Protein AF-A0A660W3K9-F1 (afdb_monomer)

pLDDT: mean 77.68, std 20.0, range [32.75, 96.44]

Radius of gyration: 24.19 Å; Cα contacts (8 Å, |Δi|>4): 124; chains: 1; bounding box: 40×40×91 Å

Secondary structure (DSSP, 8-state):
--------------------HHHHHHTS--TT----PPPTT--TTT---------S-TTSSHHHHHHHHHHHHHTTT------EEE--SSSSSTTS-HHHH-PEEE-TT--EEEHHHHHHHHHHT----GGGEEETTT-

Sequence (139 aa):
MAKENKRSLNFARDDQKPVNLLASVSDVSTESEFFSPVPAGYKKGKTRYCFVLGTVMSGLGKGIFSSCLAKLMQDKDLNVAPIKLEGYLNIDSGTLNPFRHGEVFVLDDGMECDMDLGTYERILDMNLSKANFATSGQI

Mean predicted aligned error: 13.08 Å

Solvent-accessible surface area (backbone atoms only — not comparable to full-atom values): 9262 Å² total; per-residue (Å²): 138,86,86,81,84,82,81,78,80,81,76,77,77,78,82,72,68,77,78,52,62,68,57,64,53,65,70,56,73,64,87,81,68,89,81,70,79,78,58,92,86,71,41,90,95,69,65,80,88,83,87,89,83,85,89,86,65,87,87,83,46,64,55,59,52,53,28,54,55,47,34,59,42,41,77,67,78,41,91,75,80,77,69,48,80,41,89,46,68,46,71,46,38,70,87,52,59,47,93,81,75,45,60,66,28,71,40,91,79,67,41,43,30,56,47,53,56,56,49,36,28,71,64,59,74,45,90,63,49,65,86,32,53,46,33,54,40,68,110

Structure (mmCIF, N/CA/C/O backbone):
data_AF-A0A660W3K9-F1
#
_entry.id   AF-A0A660W3K9-F1
#
loop_
_atom_site.group_PDB
_atom_site.id
_atom_site.type_symbol
_atom_site.label_atom_id
_atom_site.label_alt_id
_atom_site.label_comp_id
_atom_site.label_asym_id
_atom_site.label_entity_id
_atom_site.label_seq_id
_atom_site.pdbx_PDB_ins_code
_atom_site.Cartn_x
_atom_site.Cartn_y
_atom_site.Cartn_z
_atom_site.occupancy
_atom_site.B_iso_or_equiv
_atom_site.auth_seq_id
_atom_site.auth_comp_id
_atom_site.auth_asym_id
_atom_site.auth_atom_id
_atom_site.pdbx_PDB_model_num
ATOM 1 N N . MET A 1 1 ? -19.051 27.636 74.943 1.00 43.28 1 MET A N 1
ATOM 2 C CA . MET A 1 1 ? -19.138 26.531 73.962 1.00 43.28 1 MET A CA 1
ATOM 3 C C . MET A 1 1 ? -19.568 27.144 72.632 1.00 43.28 1 MET A C 1
ATOM 5 O O . MET A 1 1 ? -20.734 27.475 72.466 1.00 43.28 1 MET A O 1
ATOM 9 N N . ALA A 1 2 ? -18.601 27.468 71.771 1.00 35.50 2 ALA A N 1
ATOM 10 C CA . ALA A 1 2 ? -18.828 28.174 70.510 1.00 35.50 2 ALA A CA 1
ATOM 11 C C . ALA A 1 2 ? -19.334 27.195 69.435 1.00 35.50 2 ALA A C 1
ATOM 13 O O . ALA A 1 2 ? -18.773 26.112 69.290 1.00 35.50 2 ALA A O 1
ATOM 14 N N . LYS A 1 3 ? -20.389 27.562 68.697 1.00 38.69 3 LYS A N 1
ATOM 15 C CA . LYS A 1 3 ? -20.811 26.852 67.480 1.00 38.69 3 LYS A CA 1
ATOM 16 C C . LYS A 1 3 ? -20.141 27.521 66.280 1.00 38.69 3 LYS A C 1
ATOM 18 O O . LYS A 1 3 ? -20.468 28.652 65.934 1.00 38.69 3 LYS A O 1
ATOM 23 N N . GLU A 1 4 ? -19.181 26.819 65.692 1.00 38.69 4 GLU A N 1
ATOM 24 C CA . GLU A 1 4 ? -18.468 27.195 64.471 1.00 38.69 4 GLU A CA 1
ATOM 25 C C . GLU A 1 4 ? -19.381 27.090 63.240 1.00 38.69 4 GLU A C 1
ATOM 27 O O . GLU A 1 4 ? -19.989 26.053 62.975 1.00 38.69 4 GLU A O 1
ATOM 32 N N . ASN A 1 5 ? -19.456 28.179 62.475 1.00 38.84 5 ASN A N 1
ATOM 33 C CA . ASN A 1 5 ? -20.187 28.295 61.219 1.00 38.84 5 ASN A CA 1
ATOM 34 C C . ASN A 1 5 ? -19.239 27.959 60.052 1.00 38.84 5 ASN A C 1
ATOM 36 O O . ASN A 1 5 ? -18.508 28.825 59.570 1.00 38.84 5 ASN A O 1
ATOM 40 N N . LYS A 1 6 ? -19.209 26.694 59.612 1.00 41.16 6 LYS A N 1
ATOM 41 C CA . LYS A 1 6 ? -18.449 26.286 58.420 1.00 41.16 6 LYS A CA 1
ATOM 42 C C . LYS A 1 6 ? -19.238 26.630 57.155 1.00 41.16 6 LYS A C 1
ATOM 44 O O . LYS A 1 6 ? -20.109 25.882 56.726 1.00 41.16 6 LYS A O 1
ATOM 49 N N . ARG A 1 7 ? -18.877 27.755 56.532 1.00 38.97 7 ARG A N 1
ATOM 50 C CA . ARG A 1 7 ? -19.141 28.031 55.113 1.00 38.97 7 ARG A CA 1
ATOM 51 C C . ARG A 1 7 ? -18.353 27.027 54.264 1.00 38.97 7 ARG A C 1
ATOM 53 O O . ARG A 1 7 ? -17.149 27.188 54.087 1.00 38.97 7 ARG A O 1
ATOM 60 N N . SER A 1 8 ? -19.012 26.000 53.739 1.00 38.03 8 SER A N 1
ATOM 61 C CA . SER A 1 8 ? -18.465 25.186 52.651 1.00 38.03 8 SER A CA 1
ATOM 62 C C . SER A 1 8 ? -18.686 25.921 51.328 1.00 38.03 8 SER A C 1
ATOM 64 O O . SER A 1 8 ? -19.8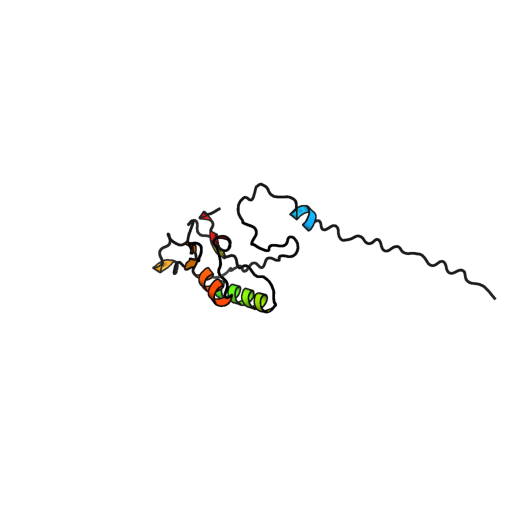08 26.039 50.841 1.00 38.03 8 SER A O 1
ATOM 66 N N . LEU A 1 9 ? -17.597 26.460 50.784 1.00 36.22 9 LEU A N 1
ATOM 67 C CA . LEU A 1 9 ? -17.500 26.996 49.431 1.00 36.22 9 LEU A CA 1
ATOM 68 C C . LEU A 1 9 ? -17.810 25.879 48.423 1.00 36.22 9 LEU A C 1
ATOM 70 O O . LEU A 1 9 ? -17.030 24.939 48.280 1.00 36.22 9 LEU A O 1
ATOM 74 N N . ASN A 1 10 ? -18.932 25.992 47.712 1.00 32.75 10 ASN A N 1
ATOM 75 C CA . ASN A 1 10 ? -19.180 25.218 46.500 1.00 32.75 10 ASN A CA 1
ATOM 76 C C . ASN A 1 10 ? -18.263 25.762 45.399 1.00 32.75 10 ASN A C 1
ATOM 78 O O . ASN A 1 10 ? -18.601 26.729 44.721 1.00 32.75 10 ASN A O 1
ATOM 82 N N . PHE A 1 11 ? -17.083 25.165 45.247 1.00 34.66 11 PHE A N 1
ATOM 83 C CA . PHE A 1 11 ? -16.250 25.375 44.069 1.00 34.66 11 PHE A CA 1
ATOM 84 C C . PHE A 1 11 ? -16.856 24.537 42.940 1.00 34.66 11 PHE A C 1
ATOM 86 O O . PHE A 1 11 ? -16.587 23.340 42.826 1.00 34.66 11 PHE A O 1
ATOM 93 N N . ALA A 1 12 ? -17.746 25.148 42.158 1.00 38.34 12 ALA A N 1
ATOM 94 C CA . ALA A 1 12 ? -18.168 24.591 40.884 1.00 38.34 12 ALA A CA 1
ATOM 95 C C . ALA A 1 12 ? -16.905 24.398 40.034 1.00 38.34 12 ALA A C 1
ATOM 97 O O . ALA A 1 12 ? -16.256 25.366 39.641 1.00 38.34 12 ALA A O 1
ATOM 98 N N . ARG A 1 13 ? -16.507 23.142 39.818 1.00 37.22 13 ARG A N 1
ATOM 99 C CA . ARG A 1 13 ? -15.556 22.814 38.760 1.00 37.22 13 ARG A CA 1
ATOM 100 C C . ARG A 1 13 ? -16.310 23.035 37.459 1.00 37.22 13 ARG A C 1
ATOM 102 O O . ARG A 1 13 ? -17.237 22.295 37.152 1.00 37.22 13 ARG A O 1
ATOM 109 N N . ASP A 1 14 ? -15.963 24.122 36.787 1.00 37.81 14 ASP A N 1
ATOM 110 C CA . ASP A 1 14 ? -16.361 24.407 35.419 1.00 37.81 14 ASP A CA 1
ATOM 111 C C . ASP A 1 14 ? -15.870 23.234 34.555 1.00 37.81 14 ASP A C 1
ATOM 113 O O . ASP A 1 14 ? -14.670 23.086 34.315 1.00 37.81 14 ASP A O 1
ATOM 117 N N . ASP A 1 15 ? -16.786 22.336 34.179 1.00 43.53 15 ASP A N 1
ATOM 118 C CA . ASP A 1 15 ? -16.562 21.261 33.210 1.00 43.53 15 ASP A CA 1
ATOM 119 C C . ASP A 1 15 ? -16.396 21.892 31.819 1.00 43.53 15 ASP A C 1
ATOM 121 O O . ASP A 1 15 ? -17.222 21.732 30.915 1.00 43.53 15 ASP A O 1
ATOM 125 N N . GLN A 1 16 ? -15.302 22.627 31.618 1.00 42.94 16 GLN A N 1
ATOM 126 C CA . GLN A 1 16 ? -14.852 22.974 30.282 1.00 42.94 16 GLN A CA 1
ATOM 127 C C . GLN A 1 16 ? -14.326 21.699 29.632 1.00 42.94 16 GLN A C 1
ATOM 129 O O . GLN A 1 16 ? -13.147 21.351 29.728 1.00 42.94 16 GLN A O 1
ATOM 134 N N . LYS A 1 17 ? -15.225 20.980 28.946 1.00 47.34 17 LYS A N 1
ATOM 135 C CA . LYS A 1 17 ? -14.830 20.053 27.881 1.00 47.34 17 LYS A CA 1
ATOM 136 C C . LYS A 1 17 ? -13.811 20.797 27.016 1.00 47.34 17 LYS A C 1
ATOM 138 O O . LYS A 1 17 ? -14.140 21.899 26.570 1.00 47.34 17 LYS A O 1
ATOM 143 N N . PRO A 1 18 ? -12.606 20.250 26.775 1.00 48.06 18 PRO A N 1
ATOM 144 C CA . PRO A 1 18 ? -11.642 20.928 25.930 1.00 48.06 18 PRO A CA 1
ATOM 145 C C . PRO A 1 18 ? -12.321 21.160 24.585 1.00 48.06 18 PRO A C 1
ATOM 147 O O . PRO A 1 18 ? -12.739 20.209 23.917 1.00 48.06 18 PRO A O 1
ATOM 150 N N . VAL A 1 19 ? -12.505 22.435 24.242 1.00 56.56 19 VAL A N 1
ATOM 151 C CA . VAL A 1 19 ? -12.988 22.853 22.933 1.00 56.56 19 VAL A CA 1
ATOM 152 C C . VAL A 1 19 ? -11.949 22.322 21.962 1.00 56.56 19 VAL A C 1
ATOM 154 O O . VAL A 1 19 ? -10.830 22.825 21.884 1.00 56.56 19 VAL A O 1
ATOM 157 N N . ASN A 1 20 ? -12.279 21.200 21.329 1.00 61.94 20 ASN A N 1
ATOM 158 C CA . ASN A 1 20 ? -11.397 20.487 20.427 1.00 61.94 20 ASN A CA 1
ATOM 159 C C . ASN A 1 20 ? -11.271 21.351 19.169 1.00 61.94 20 ASN A C 1
ATOM 161 O O . ASN A 1 20 ? -11.980 21.146 18.188 1.00 61.94 20 ASN A O 1
ATOM 165 N N . LEU A 1 21 ? -10.375 22.337 19.215 1.00 59.91 21 LEU A N 1
ATOM 166 C CA . LEU A 1 21 ? -10.015 23.205 18.096 1.00 59.91 21 LEU A CA 1
ATOM 167 C C . LEU A 1 21 ? -9.665 22.365 16.858 1.00 59.91 21 LEU A C 1
ATOM 169 O O . LEU A 1 21 ? -10.023 22.698 15.735 1.00 59.91 21 LEU A O 1
ATOM 173 N N . LEU A 1 22 ? -9.042 21.207 17.086 1.00 53.41 22 LEU A N 1
ATOM 174 C CA . LEU A 1 22 ? -8.754 20.216 16.055 1.00 53.41 22 LEU A CA 1
ATOM 175 C C . LEU A 1 22 ? -10.016 19.558 15.478 1.00 53.41 22 LEU A C 1
ATOM 177 O O . LEU A 1 22 ? -10.046 19.287 14.284 1.00 53.41 22 LEU A O 1
ATOM 181 N N . ALA A 1 23 ? -11.068 19.330 16.275 1.00 62.19 23 ALA A N 1
ATOM 182 C CA . ALA A 1 23 ? -12.338 18.825 15.748 1.00 62.19 23 ALA A CA 1
ATOM 183 C C . ALA A 1 23 ? -13.051 19.894 14.909 1.00 62.19 23 ALA A C 1
ATOM 185 O O . ALA A 1 23 ? -13.488 19.589 13.804 1.00 62.19 23 ALA A O 1
ATOM 186 N N . SER A 1 24 ? -13.083 21.152 15.365 1.00 56.34 24 SER A N 1
ATOM 187 C CA . SER A 1 24 ? -13.700 22.242 14.596 1.00 56.34 24 SER A CA 1
ATOM 188 C C . SER A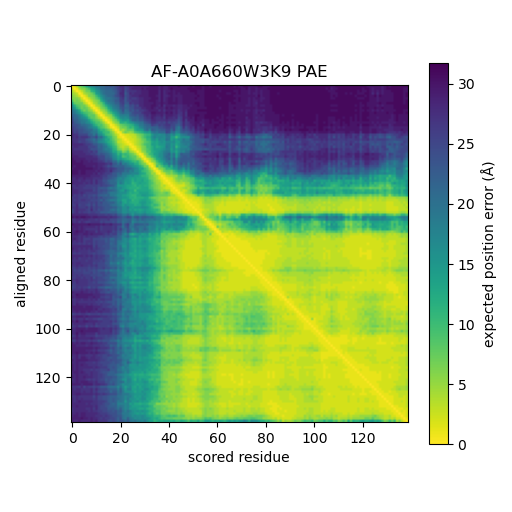 1 24 ? -12.964 22.538 13.291 1.00 56.34 24 SER A C 1
ATOM 190 O O . SER A 1 24 ? -13.603 22.828 12.290 1.00 56.34 24 SER A O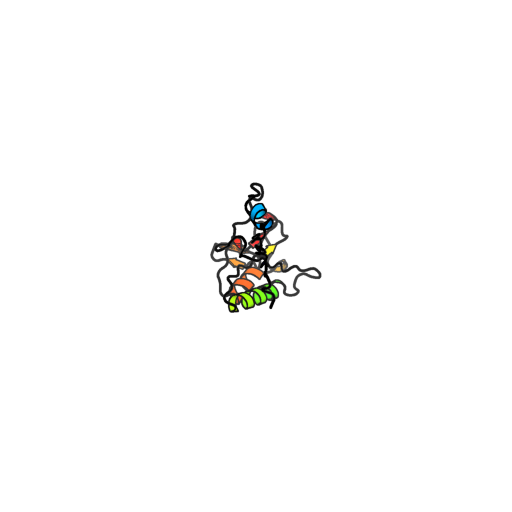 1
ATOM 192 N N . VAL A 1 25 ? -11.631 22.425 13.275 1.00 61.75 25 VAL A N 1
ATOM 193 C CA . VAL A 1 25 ? -10.832 22.570 12.047 1.00 61.75 25 VAL A CA 1
ATOM 194 C C . VAL A 1 25 ? -10.994 21.353 11.138 1.00 61.75 25 VAL A C 1
ATOM 196 O O . VAL A 1 25 ? -10.956 21.491 9.925 1.00 61.75 25 VAL A O 1
ATOM 199 N N . SER A 1 26 ? -11.238 20.164 11.694 1.00 61.84 26 SER A N 1
ATOM 200 C CA . SER A 1 26 ? -11.422 18.967 10.877 1.00 61.84 26 SER A CA 1
ATOM 201 C C . SER A 1 26 ? -12.729 18.968 10.075 1.00 61.84 26 SER A C 1
ATOM 203 O O . SER A 1 26 ? -12.798 18.294 9.052 1.00 61.84 26 SER A O 1
ATOM 205 N N . ASP A 1 27 ? -13.785 19.662 10.524 1.00 58.50 27 ASP A N 1
ATOM 206 C CA . ASP A 1 27 ? -15.056 19.847 9.789 1.00 58.50 27 ASP A CA 1
ATOM 207 C C . ASP A 1 27 ? -14.974 20.907 8.684 1.00 58.50 27 ASP A C 1
ATOM 209 O O . ASP A 1 27 ? -15.863 20.967 7.837 1.00 58.50 27 ASP A O 1
ATOM 213 N N . VAL A 1 28 ? -13.897 21.697 8.646 1.00 58.62 28 VAL A N 1
ATOM 214 C CA . VAL A 1 28 ? -13.606 22.587 7.523 1.00 58.62 28 VAL A CA 1
ATOM 215 C C . VAL A 1 28 ? -13.082 21.717 6.388 1.00 58.62 28 VAL A C 1
ATOM 217 O O . VAL A 1 28 ? -11.895 21.418 6.298 1.00 58.62 28 VAL A O 1
ATOM 220 N N . SER A 1 29 ? -14.000 21.256 5.547 1.00 51.16 29 SER A N 1
ATOM 221 C CA . SER A 1 29 ? -13.685 20.636 4.269 1.00 51.16 29 SER A CA 1
ATOM 222 C C . SER A 1 29 ? -12.783 21.575 3.471 1.00 51.16 29 SER A C 1
ATOM 224 O O . SER A 1 29 ? -13.219 22.636 3.021 1.00 51.16 29 SER A O 1
ATOM 226 N N . THR A 1 30 ? -11.527 21.188 3.270 1.00 48.50 30 THR A N 1
ATOM 227 C CA . THR A 1 30 ? -10.735 21.692 2.154 1.00 48.50 30 THR A CA 1
ATOM 228 C C . THR A 1 30 ? -11.390 21.163 0.881 1.00 48.50 30 THR A C 1
ATOM 230 O O . THR A 1 30 ? -11.025 20.115 0.362 1.00 48.50 30 THR A O 1
ATOM 233 N N . GLU A 1 31 ? -12.386 21.890 0.363 1.00 50.34 31 GLU A N 1
ATOM 234 C CA . GLU A 1 31 ? -12.999 21.622 -0.952 1.00 50.34 31 GLU A CA 1
ATOM 235 C C . GLU A 1 31 ? -11.964 21.627 -2.100 1.00 50.34 31 GLU A C 1
ATOM 237 O O . GLU A 1 31 ? -12.281 21.262 -3.227 1.00 50.34 31 GLU A O 1
ATOM 242 N N . SER A 1 32 ? -10.712 22.007 -1.821 1.00 47.91 32 SER A N 1
ATOM 243 C CA . SER A 1 32 ? -9.588 21.991 -2.753 1.00 47.91 32 SER A CA 1
ATOM 244 C C . SER A 1 32 ? -8.814 20.671 -2.827 1.00 47.91 32 SER A C 1
ATOM 246 O O . SER A 1 32 ? -8.020 20.512 -3.750 1.00 47.91 32 SER A O 1
ATOM 248 N N . GLU A 1 33 ? -8.979 19.735 -1.888 1.00 42.84 33 GLU A N 1
ATOM 249 C CA . GLU A 1 33 ? -8.198 18.488 -1.881 1.00 42.84 33 GLU A CA 1
ATOM 250 C C . GLU A 1 33 ? -9.046 17.320 -2.386 1.00 42.84 33 GLU A C 1
ATOM 252 O O . GLU A 1 33 ? -9.633 16.544 -1.638 1.00 42.84 33 GLU A O 1
ATOM 257 N N . PHE A 1 34 ? -9.108 17.215 -3.710 1.00 47.62 34 PHE A N 1
ATOM 258 C CA . PHE A 1 34 ? -9.919 16.243 -4.442 1.00 47.62 34 PHE A CA 1
ATOM 259 C C . PHE A 1 34 ? -9.458 14.775 -4.292 1.00 47.62 34 PHE A C 1
ATOM 261 O O . PHE A 1 34 ? -10.069 13.890 -4.883 1.00 47.62 34 PHE A O 1
ATOM 268 N N . PHE A 1 35 ? -8.379 14.468 -3.559 1.00 53.19 35 PHE A N 1
ATOM 269 C CA . PHE A 1 35 ? -7.547 13.326 -3.961 1.00 53.19 35 PHE A CA 1
ATOM 270 C C . PHE A 1 35 ? -7.100 12.330 -2.885 1.00 53.19 35 PHE A C 1
ATOM 272 O O . PHE A 1 35 ? -6.019 11.754 -2.967 1.00 53.19 35 PHE A O 1
ATOM 279 N N . SER A 1 36 ? -7.947 12.020 -1.905 1.00 49.62 36 SER A N 1
ATOM 280 C CA . SER A 1 36 ? -7.795 10.729 -1.224 1.00 49.62 36 SER A CA 1
ATOM 281 C C . SER A 1 36 ? -9.147 10.195 -0.767 1.00 49.62 36 SER A C 1
ATOM 283 O O . SER A 1 36 ? -9.790 10.829 0.076 1.00 49.62 36 SER A O 1
ATOM 285 N N . PRO A 1 37 ? -9.626 9.056 -1.308 1.00 60.09 37 PRO A N 1
ATOM 286 C CA . PRO A 1 37 ? -10.807 8.422 -0.759 1.00 60.09 37 PRO A CA 1
ATOM 287 C C . PRO A 1 37 ? -10.499 8.065 0.692 1.00 60.09 37 PRO A C 1
ATOM 289 O O . PRO A 1 37 ? -9.602 7.275 0.985 1.00 60.09 37 PRO A O 1
ATOM 292 N N . VAL A 1 38 ? -11.240 8.688 1.606 1.00 64.62 38 VAL A N 1
ATOM 293 C CA . VAL A 1 38 ? -11.185 8.361 3.025 1.00 64.62 38 VAL A CA 1
ATOM 294 C C . VAL A 1 38 ? -11.347 6.838 3.154 1.00 64.62 38 VAL A C 1
ATOM 296 O O . VAL A 1 38 ? -12.358 6.312 2.679 1.00 64.62 38 VAL A O 1
ATOM 299 N N . PRO A 1 39 ? -10.380 6.114 3.755 1.00 64.31 39 PRO A N 1
ATOM 300 C CA . PRO A 1 39 ? -10.425 4.659 3.796 1.00 64.31 39 PRO A CA 1
ATOM 301 C C . PRO A 1 39 ? -11.722 4.159 4.429 1.00 64.31 39 PRO A C 1
ATOM 303 O O . PRO A 1 39 ? -12.231 4.753 5.390 1.00 64.31 39 PRO A O 1
ATOM 306 N N . ALA A 1 40 ? -12.254 3.048 3.917 1.00 65.50 40 ALA A N 1
ATOM 307 C CA . ALA A 1 40 ? -13.457 2.441 4.469 1.00 65.50 40 ALA A CA 1
ATOM 308 C C . ALA A 1 40 ? -13.280 2.175 5.977 1.00 65.50 40 ALA A C 1
ATOM 310 O O . ALA A 1 40 ? -12.305 1.569 6.415 1.00 65.50 40 ALA A O 1
ATOM 311 N N . GLY A 1 41 ? -14.217 2.666 6.793 1.00 71.12 41 GLY A N 1
ATOM 312 C CA . GLY A 1 41 ? -14.146 2.541 8.253 1.00 71.12 41 GLY A CA 1
ATOM 313 C C . GLY A 1 41 ? -13.370 3.650 8.976 1.00 71.12 41 GLY A C 1
ATOM 314 O O . GLY A 1 41 ? -13.238 3.580 10.203 1.00 71.12 41 GLY A O 1
ATOM 315 N N . TYR A 1 42 ? -12.912 4.693 8.274 1.00 74.56 42 TYR A N 1
ATOM 316 C CA . TYR A 1 42 ? -12.370 5.896 8.905 1.00 74.56 42 TYR A CA 1
ATOM 317 C C . TYR A 1 42 ? -13.384 6.520 9.867 1.00 74.56 42 TYR A C 1
ATOM 319 O O . TYR A 1 42 ? -14.533 6.804 9.521 1.00 74.56 42 TYR A O 1
ATOM 327 N N . LYS A 1 43 ? -12.939 6.774 11.097 1.00 77.50 43 LYS A N 1
ATOM 328 C CA . LYS A 1 43 ? -13.716 7.482 12.111 1.00 77.50 43 LYS A CA 1
ATOM 329 C C . LYS A 1 43 ? -12.953 8.735 12.485 1.00 77.50 43 LYS A C 1
ATOM 331 O O . LYS A 1 43 ? -11.926 8.670 13.163 1.00 77.50 43 LYS A O 1
ATOM 336 N N . LYS A 1 44 ? -13.484 9.878 12.066 1.00 74.31 44 LYS A N 1
ATOM 337 C CA . LYS A 1 44 ? -12.933 11.199 12.366 1.00 74.31 44 LYS A CA 1
ATOM 338 C C . LYS A 1 44 ? -12.666 11.359 13.865 1.00 74.31 44 LYS A C 1
ATOM 340 O O . LYS A 1 44 ? -13.498 11.001 14.698 1.00 74.31 44 LYS A O 1
ATOM 345 N N . GLY A 1 45 ? -11.461 11.813 14.206 1.00 76.94 45 GLY A N 1
ATOM 346 C CA . GLY A 1 45 ? -10.996 11.949 15.592 1.00 76.94 45 GLY A CA 1
ATOM 347 C C . GLY A 1 45 ? -10.624 10.640 16.311 1.00 76.94 45 GLY A C 1
ATOM 348 O O . GLY A 1 45 ? -10.084 10.704 17.415 1.00 76.94 45 GLY A O 1
ATOM 349 N N . LYS A 1 46 ? -10.866 9.464 15.713 1.00 79.69 46 LYS A N 1
ATOM 350 C CA . LYS A 1 46 ? -10.484 8.147 16.262 1.00 79.69 46 LYS A CA 1
ATOM 351 C C . LYS A 1 46 ? -9.393 7.457 15.447 1.00 79.69 46 LYS A C 1
ATOM 353 O O . LYS A 1 46 ? -8.517 6.833 16.039 1.00 79.69 46 LYS A O 1
ATOM 358 N N . THR A 1 47 ? -9.423 7.573 14.121 1.00 86.62 47 THR A N 1
ATOM 359 C CA . THR A 1 47 ? -8.378 7.023 13.252 1.00 86.62 47 THR A CA 1
ATOM 360 C C . THR A 1 47 ? -7.072 7.792 13.449 1.00 86.62 47 THR A C 1
ATOM 362 O O . THR A 1 47 ? -7.056 9.024 13.470 1.00 86.62 47 THR A O 1
ATOM 365 N N . ARG A 1 48 ? -5.971 7.058 13.624 1.00 87.75 48 ARG A N 1
ATOM 366 C CA . ARG A 1 48 ? -4.617 7.601 13.779 1.00 87.75 48 ARG A CA 1
ATOM 367 C C . ARG A 1 48 ? -3.793 7.242 12.547 1.00 87.75 48 ARG A C 1
ATOM 369 O O . ARG A 1 48 ? -3.954 6.151 12.012 1.00 87.75 48 ARG A O 1
ATOM 376 N N . TYR A 1 49 ? -2.905 8.143 12.140 1.00 90.00 49 TYR A N 1
ATOM 377 C CA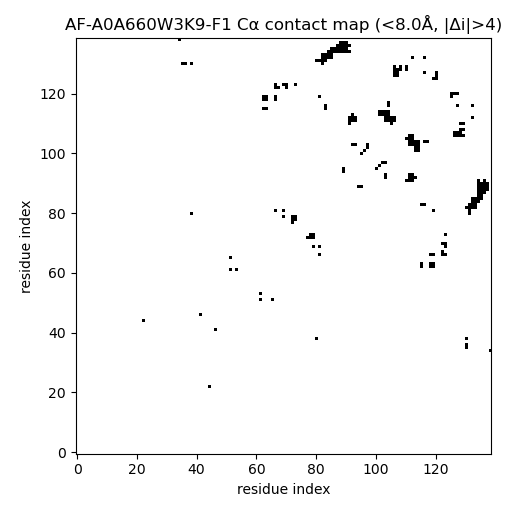 . TYR A 1 49 ? -1.973 7.918 11.037 1.00 90.00 49 TYR A CA 1
ATOM 378 C C . TYR A 1 49 ? -0.574 7.653 11.587 1.00 90.00 49 TYR A C 1
ATOM 380 O O . TYR A 1 49 ? -0.109 8.365 12.479 1.00 90.00 49 TYR A O 1
ATOM 388 N N . CYS A 1 50 ? 0.089 6.631 11.051 1.00 91.31 50 CYS A N 1
ATOM 389 C CA . CYS A 1 50 ? 1.486 6.322 11.326 1.00 91.31 50 CYS A CA 1
ATOM 390 C C . CYS A 1 50 ? 2.260 6.429 10.012 1.00 91.31 50 CYS A C 1
ATOM 392 O O . CYS A 1 50 ? 2.007 5.667 9.082 1.00 91.31 50 CYS A O 1
ATOM 394 N N . PHE A 1 51 ? 3.174 7.394 9.928 1.00 92.25 51 PHE A N 1
ATOM 395 C CA . PHE A 1 51 ? 3.988 7.611 8.737 1.00 92.25 51 PHE A CA 1
ATOM 396 C C . PHE A 1 51 ? 5.329 6.902 8.894 1.00 92.25 51 PHE A C 1
ATOM 398 O O . PHE A 1 51 ? 6.086 7.188 9.822 1.00 92.25 51 PHE A O 1
ATOM 405 N N . VAL A 1 52 ? 5.632 5.994 7.968 1.00 90.94 52 VAL A N 1
ATOM 406 C CA . VAL A 1 52 ? 6.927 5.315 7.891 1.00 90.94 52 VAL A CA 1
ATOM 407 C C . VAL A 1 52 ? 7.745 5.987 6.791 1.00 90.94 52 VAL A C 1
ATOM 409 O O . VAL A 1 52 ? 7.511 5.768 5.606 1.00 90.94 52 VAL A O 1
ATOM 412 N N . LEU A 1 53 ? 8.691 6.837 7.191 1.00 89.31 53 LEU A N 1
ATOM 413 C CA . LEU A 1 53 ? 9.569 7.577 6.281 1.00 89.31 53 LEU A CA 1
ATOM 414 C C . LEU A 1 53 ? 10.949 6.910 6.191 1.00 89.31 53 LEU A C 1
ATOM 416 O O . LEU A 1 53 ? 11.422 6.300 7.148 1.00 89.31 53 LEU A O 1
ATOM 420 N N . GLY A 1 54 ? 11.612 7.043 5.041 1.00 81.81 54 GLY A N 1
ATOM 421 C CA . GLY A 1 54 ? 12.963 6.528 4.807 1.00 81.81 54 GLY A CA 1
ATOM 422 C C . GLY A 1 54 ? 13.919 7.616 4.343 1.00 81.81 54 GLY A C 1
ATOM 423 O O . GLY A 1 54 ? 13.563 8.373 3.450 1.00 81.81 54 GLY A O 1
ATOM 424 N N . THR A 1 55 ? 15.127 7.678 4.910 1.00 65.56 55 THR A N 1
ATOM 425 C CA . THR A 1 55 ? 16.051 8.808 4.686 1.00 65.56 55 THR A CA 1
ATOM 426 C C . THR A 1 55 ? 17.383 8.448 4.026 1.00 65.56 55 THR A C 1
ATOM 428 O O . THR A 1 55 ? 17.980 9.319 3.406 1.00 65.56 55 THR A O 1
ATOM 431 N N . VAL A 1 56 ? 17.867 7.204 4.140 1.00 70.38 56 VAL A N 1
ATOM 432 C CA . VAL A 1 56 ? 19.267 6.887 3.778 1.00 70.38 56 VAL A CA 1
ATOM 433 C C . VAL A 1 56 ? 19.395 6.170 2.435 1.00 70.38 56 VAL A C 1
ATOM 435 O O . VAL A 1 56 ? 20.077 6.666 1.548 1.00 70.38 56 VAL A O 1
ATOM 438 N N . MET A 1 57 ? 18.738 5.021 2.252 1.00 73.31 57 MET A N 1
ATOM 439 C CA . MET A 1 57 ? 18.734 4.303 0.972 1.00 73.31 57 MET A CA 1
ATOM 440 C C . MET A 1 57 ? 17.386 3.629 0.704 1.00 73.31 57 MET A C 1
ATOM 442 O O . MET A 1 57 ? 16.661 3.217 1.623 1.00 73.31 57 MET A O 1
ATOM 446 N N . SER A 1 58 ? 17.049 3.494 -0.580 1.00 67.44 58 SER A N 1
ATOM 447 C CA . SER A 1 58 ? 15.983 2.584 -0.996 1.00 67.44 58 SER A CA 1
ATOM 448 C C . SER A 1 58 ? 16.439 1.127 -0.827 1.00 67.44 58 SER A C 1
ATOM 450 O O . SER A 1 58 ? 17.631 0.847 -0.893 1.00 67.44 58 SER A O 1
ATOM 452 N N . GLY A 1 59 ? 15.511 0.211 -0.535 1.00 70.56 59 GLY A N 1
ATOM 453 C CA . GLY A 1 59 ? 15.824 -1.221 -0.382 1.00 70.56 59 GLY A CA 1
ATOM 454 C C . GLY A 1 59 ? 16.220 -1.716 1.019 1.00 70.56 59 GLY A C 1
ATOM 455 O O . GLY A 1 59 ? 16.418 -2.910 1.191 1.00 70.56 59 GLY A O 1
ATOM 456 N N . LEU A 1 60 ? 16.259 -0.865 2.054 1.00 81.38 60 LEU A N 1
ATOM 457 C CA . LEU A 1 60 ? 16.542 -1.301 3.441 1.00 81.38 60 LEU A CA 1
ATOM 458 C C . LEU A 1 60 ? 15.426 -2.143 4.102 1.00 81.38 60 LEU A C 1
ATOM 460 O O . LEU A 1 60 ? 15.547 -2.509 5.265 1.00 81.38 60 LEU A O 1
ATOM 464 N N . GLY A 1 61 ? 14.330 -2.430 3.393 1.00 86.06 61 GLY A N 1
ATOM 465 C CA . GLY A 1 61 ? 13.210 -3.209 3.934 1.00 86.06 61 GLY A CA 1
ATOM 466 C C . GLY A 1 61 ? 12.111 -2.375 4.596 1.00 86.06 61 GLY A C 1
ATOM 467 O O . GLY A 1 61 ? 11.463 -2.840 5.528 1.00 86.06 61 GLY A O 1
ATOM 468 N N . LYS A 1 62 ? 11.873 -1.146 4.114 1.00 89.75 62 LYS A N 1
ATOM 469 C CA . LYS A 1 62 ? 10.802 -0.273 4.632 1.00 89.75 62 LYS A CA 1
ATOM 470 C C . LYS A 1 62 ? 9.418 -0.909 4.495 1.00 89.75 62 LYS A C 1
ATOM 472 O O . LYS A 1 62 ? 8.690 -0.899 5.477 1.00 89.75 62 LYS A O 1
ATOM 477 N N . GLY A 1 63 ? 9.110 -1.501 3.335 1.00 89.75 63 GLY A N 1
ATOM 478 C CA . GLY A 1 63 ? 7.844 -2.201 3.090 1.00 89.75 63 GLY A CA 1
ATOM 479 C C . GLY A 1 63 ? 7.628 -3.392 4.027 1.00 89.75 63 GLY A C 1
ATOM 480 O O . GLY A 1 63 ? 6.557 -3.547 4.608 1.00 89.75 63 GLY A O 1
ATOM 481 N N . ILE A 1 64 ? 8.670 -4.193 4.273 1.00 92.19 64 ILE A N 1
ATOM 482 C CA . ILE A 1 64 ? 8.603 -5.311 5.231 1.00 92.19 64 ILE A CA 1
ATOM 483 C C . ILE A 1 64 ? 8.395 -4.784 6.656 1.00 92.19 64 ILE A C 1
ATOM 485 O O . ILE A 1 64 ? 7.533 -5.276 7.380 1.00 92.19 64 ILE A O 1
ATOM 489 N N . PHE A 1 65 ? 9.146 -3.756 7.063 1.00 93.19 65 PHE A N 1
ATOM 490 C CA . PHE A 1 65 ? 9.011 -3.161 8.391 1.00 93.19 65 PHE A CA 1
ATOM 491 C C . PHE A 1 65 ? 7.606 -2.592 8.633 1.00 93.19 65 PHE A C 1
ATOM 493 O O . PHE A 1 65 ? 7.000 -2.890 9.665 1.00 93.19 65 PHE A O 1
ATOM 500 N N . SER A 1 66 ? 7.067 -1.807 7.694 1.00 93.88 66 SER A N 1
ATOM 501 C CA . SER A 1 66 ? 5.710 -1.260 7.798 1.00 93.88 66 SER A CA 1
ATOM 502 C C . SER A 1 66 ? 4.655 -2.366 7.816 1.00 93.88 66 SER A C 1
ATOM 504 O O . SER A 1 66 ? 3.707 -2.267 8.593 1.00 93.88 66 SER A O 1
ATOM 506 N N . SER A 1 67 ? 4.844 -3.444 7.048 1.00 94.19 67 SER A N 1
ATOM 507 C CA . SER A 1 67 ? 3.952 -4.612 7.057 1.00 94.19 67 SER A CA 1
ATOM 508 C C . SER A 1 67 ? 3.929 -5.301 8.421 1.00 94.19 67 SER A C 1
ATOM 510 O O . SER A 1 67 ? 2.861 -5.552 8.974 1.00 94.19 67 SER A O 1
ATOM 512 N N . CYS A 1 68 ? 5.101 -5.560 9.009 1.00 95.31 68 CYS A N 1
ATOM 513 C CA . CYS A 1 68 ? 5.214 -6.171 10.334 1.00 95.31 68 CYS A CA 1
ATOM 514 C C . CYS A 1 68 ? 4.610 -5.282 11.428 1.00 95.31 68 CYS A C 1
ATOM 516 O O . CYS A 1 68 ? 3.918 -5.773 12.317 1.00 95.31 68 CYS A O 1
ATOM 518 N N . LEU A 1 69 ? 4.838 -3.967 11.362 1.00 95.25 69 LEU A N 1
ATOM 519 C CA . LEU A 1 69 ? 4.240 -3.017 12.298 1.00 95.25 69 LEU A CA 1
ATOM 520 C C . LEU A 1 69 ? 2.708 -3.014 12.191 1.00 95.25 69 LEU A C 1
ATOM 522 O O . LEU A 1 69 ? 2.022 -3.049 13.212 1.00 95.25 69 LEU A O 1
ATOM 526 N N . ALA A 1 70 ? 2.178 -3.006 10.967 1.00 94.88 70 ALA A N 1
ATOM 527 C CA . ALA A 1 70 ? 0.747 -3.102 10.711 1.00 94.88 70 ALA A CA 1
ATOM 528 C C . ALA A 1 70 ? 0.168 -4.424 11.241 1.00 94.88 70 ALA A C 1
ATOM 530 O O . ALA A 1 70 ? -0.889 -4.410 11.871 1.00 94.88 70 ALA A O 1
ATOM 531 N N . LYS A 1 71 ? 0.889 -5.543 11.087 1.00 96.00 71 LYS A N 1
ATOM 532 C CA . LYS A 1 71 ? 0.469 -6.844 11.621 1.00 96.00 71 LYS A CA 1
ATOM 533 C C . LYS A 1 71 ? 0.383 -6.844 13.142 1.00 96.00 71 LYS A C 1
ATOM 535 O O . LYS A 1 71 ? -0.628 -7.257 13.690 1.00 96.00 71 LYS A O 1
ATOM 540 N N . LEU A 1 72 ? 1.380 -6.284 13.825 1.00 96.44 72 LEU A N 1
ATOM 541 C CA . LEU A 1 72 ? 1.351 -6.151 15.286 1.00 96.44 72 LEU A CA 1
ATOM 542 C C . LEU A 1 72 ? 0.157 -5.325 15.778 1.00 96.44 72 LEU A C 1
ATOM 544 O O . LEU A 1 72 ? -0.372 -5.593 16.853 1.00 96.44 72 LEU A O 1
ATOM 548 N N . MET A 1 73 ? -0.256 -4.307 15.021 1.00 94.75 73 MET A N 1
ATOM 549 C CA . MET A 1 73 ? -1.460 -3.536 15.330 1.00 94.75 73 MET A CA 1
ATOM 550 C C . MET A 1 73 ? -2.732 -4.361 15.082 1.00 94.75 73 MET A C 1
ATOM 552 O O . MET A 1 73 ? -3.623 -4.353 15.931 1.00 94.75 73 MET A O 1
ATOM 556 N N . GLN A 1 74 ? -2.797 -5.106 13.975 1.00 93.69 74 GLN A N 1
ATOM 557 C CA . GLN A 1 74 ? -3.901 -6.022 13.667 1.00 93.69 74 GLN A CA 1
ATOM 558 C C . GLN A 1 74 ? -4.065 -7.099 14.755 1.00 93.69 74 GLN A C 1
ATOM 560 O O . GLN A 1 74 ? -5.178 -7.334 15.214 1.00 93.69 74 GLN A O 1
ATOM 565 N N . ASP A 1 75 ? -2.962 -7.662 15.258 1.00 95.12 75 ASP A N 1
ATOM 566 C CA . ASP A 1 75 ? -2.936 -8.649 16.351 1.00 95.12 75 ASP A CA 1
ATOM 567 C C . ASP A 1 75 ? -3.394 -8.073 17.708 1.00 95.12 75 ASP A C 1
ATOM 569 O O . ASP A 1 75 ? -3.600 -8.806 18.676 1.00 95.12 75 ASP A O 1
ATOM 573 N N . LYS A 1 76 ? -3.531 -6.745 17.812 1.00 95.00 76 LYS A N 1
ATOM 574 C CA . LYS A 1 76 ? -4.121 -6.034 18.960 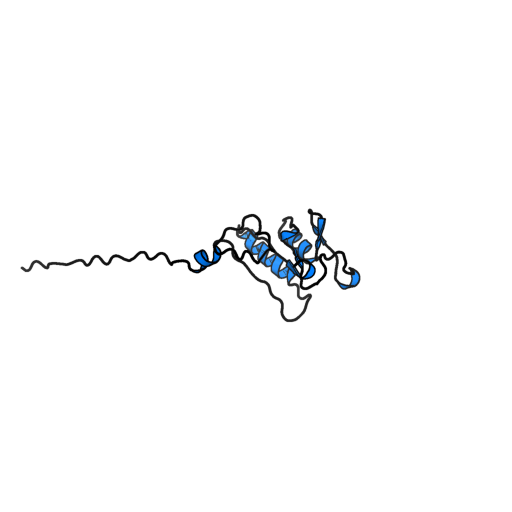1.00 95.00 76 LYS A CA 1
ATOM 575 C C . LYS A 1 76 ? -5.576 -5.632 18.713 1.00 95.00 76 LYS A C 1
ATOM 577 O O . LYS A 1 76 ? -6.064 -4.712 19.369 1.00 95.00 76 LYS A O 1
ATOM 582 N N . ASP A 1 77 ? -6.239 -6.285 17.761 1.00 91.62 77 ASP A N 1
ATOM 583 C CA . ASP A 1 77 ? -7.619 -6.020 17.347 1.00 91.62 77 ASP A CA 1
ATOM 584 C C . ASP A 1 77 ? -7.835 -4.591 16.809 1.00 91.62 77 ASP A C 1
ATOM 586 O O . ASP A 1 77 ? -8.945 -4.048 16.844 1.00 91.62 77 ASP A O 1
ATOM 590 N N . LEU A 1 78 ? -6.774 -3.943 16.307 1.00 90.62 78 LEU A N 1
ATOM 591 C CA . LEU A 1 78 ? -6.888 -2.647 15.644 1.00 90.62 78 LEU A CA 1
ATOM 592 C C . LEU A 1 78 ? -7.176 -2.843 14.156 1.00 90.62 78 LEU A C 1
ATOM 594 O O . LEU A 1 78 ? -6.553 -3.660 13.485 1.00 90.62 78 LEU A O 1
ATOM 598 N N . ASN A 1 79 ? -8.084 -2.028 13.619 1.00 89.50 79 ASN A N 1
ATOM 599 C CA . ASN A 1 79 ? -8.284 -1.951 12.177 1.00 89.50 79 ASN A CA 1
ATOM 600 C C . ASN A 1 79 ? -7.153 -1.128 11.546 1.00 89.50 79 ASN A C 1
ATOM 602 O O . ASN A 1 79 ? -6.962 0.038 11.907 1.00 89.50 79 ASN A O 1
ATOM 606 N N . VAL A 1 80 ? -6.423 -1.728 10.609 1.00 92.00 80 VAL A N 1
ATOM 607 C CA . VAL A 1 80 ? -5.266 -1.127 9.943 1.00 92.00 80 VAL A CA 1
ATOM 608 C C . VAL A 1 80 ? -5.492 -1.150 8.438 1.00 92.00 80 VAL A C 1
ATOM 610 O O . VAL A 1 80 ? -5.894 -2.164 7.882 1.00 92.00 80 VAL A O 1
ATOM 613 N N . ALA A 1 81 ? -5.203 -0.029 7.783 1.00 91.69 81 ALA A N 1
ATOM 614 C CA . ALA A 1 81 ? -5.222 0.091 6.332 1.00 91.69 81 ALA A CA 1
ATOM 615 C C . ALA A 1 81 ? -3.872 0.671 5.879 1.00 91.69 81 ALA A C 1
ATOM 617 O O . ALA A 1 81 ? -3.647 1.872 6.064 1.00 91.69 81 ALA A O 1
ATOM 618 N N . PR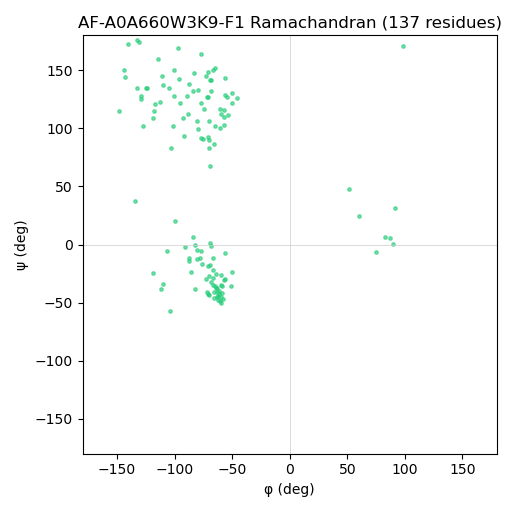O A 1 82 ? -2.943 -0.151 5.354 1.00 93.06 82 PRO A N 1
ATOM 619 C CA . PRO A 1 82 ? -1.672 0.351 4.847 1.00 93.06 82 PRO A CA 1
ATOM 620 C C . PRO A 1 82 ? -1.904 1.169 3.574 1.00 93.06 82 PRO A C 1
ATOM 622 O O . PRO A 1 82 ? -2.739 0.815 2.744 1.00 93.06 82 PRO A O 1
ATOM 625 N N . ILE A 1 83 ? -1.162 2.264 3.421 1.00 92.75 83 ILE A N 1
ATOM 626 C CA . ILE A 1 83 ? -1.160 3.077 2.204 1.00 92.75 83 ILE A CA 1
ATOM 627 C C . ILE A 1 83 ? 0.289 3.270 1.784 1.00 92.75 83 ILE A C 1
ATOM 629 O O . ILE A 1 83 ? 1.131 3.693 2.580 1.00 92.75 83 ILE A O 1
ATOM 633 N N . LYS A 1 84 ? 0.572 2.953 0.528 1.00 91.69 84 LYS A N 1
ATOM 634 C CA . LYS A 1 84 ? 1.868 3.148 -0.103 1.00 91.69 84 LYS A CA 1
ATOM 635 C C . LYS A 1 84 ? 1.817 4.400 -0.967 1.00 91.69 84 LYS A C 1
ATOM 637 O O . LYS A 1 84 ? 0.941 4.536 -1.817 1.00 91.69 84 LYS A O 1
ATOM 642 N N . LEU A 1 85 ? 2.783 5.284 -0.743 1.00 91.25 85 LEU A N 1
ATOM 643 C CA . LEU A 1 85 ? 2.956 6.513 -1.5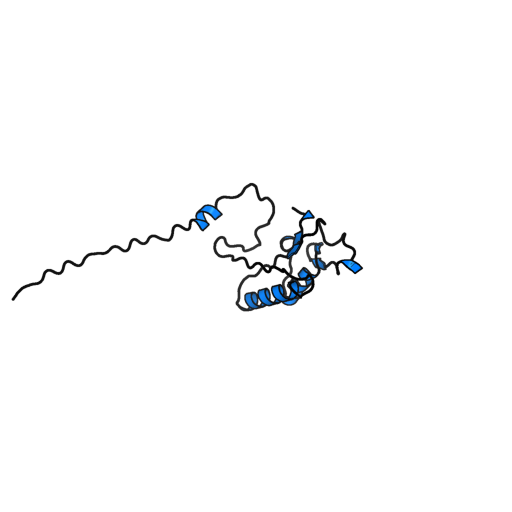05 1.00 91.25 85 LEU A CA 1
ATOM 644 C C . LEU A 1 85 ? 4.245 6.410 -2.318 1.00 91.25 85 LEU A C 1
ATOM 646 O O . LEU A 1 85 ? 5.318 6.199 -1.749 1.00 91.25 85 LEU A O 1
ATOM 650 N N . GLU A 1 86 ? 4.126 6.555 -3.631 1.00 87.94 86 GLU A N 1
ATOM 651 C CA . GLU A 1 86 ? 5.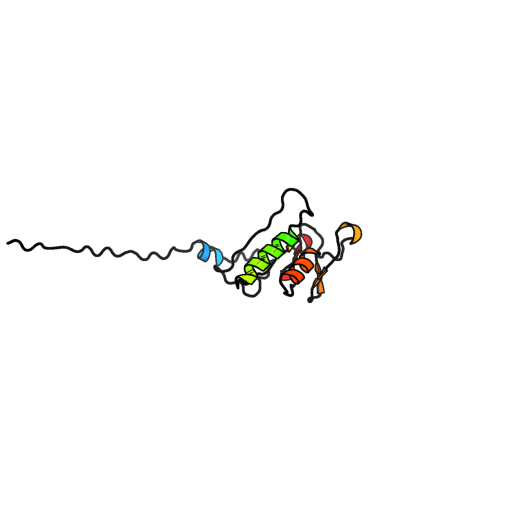227 6.492 -4.586 1.00 87.94 86 GLU A CA 1
ATOM 652 C C . GLU A 1 86 ? 5.530 7.868 -5.184 1.00 87.94 86 GLU A C 1
ATOM 654 O O . GLU A 1 86 ? 4.644 8.634 -5.573 1.00 87.94 86 GLU A O 1
ATOM 659 N N . GLY A 1 87 ? 6.823 8.175 -5.284 1.00 87.38 87 GLY A N 1
ATOM 660 C CA . GLY A 1 87 ? 7.316 9.428 -5.863 1.00 87.38 87 GLY A CA 1
ATOM 661 C C . GLY A 1 87 ? 7.388 9.418 -7.393 1.00 87.38 87 GLY A C 1
ATOM 662 O O . GLY A 1 87 ? 7.829 10.399 -7.989 1.00 87.38 87 GLY A O 1
ATOM 663 N N . TYR A 1 88 ? 7.023 8.308 -8.039 1.00 89.06 88 TYR A N 1
ATOM 664 C CA . TYR A 1 88 ? 7.054 8.192 -9.493 1.00 89.06 88 TYR A CA 1
ATOM 665 C C . TYR A 1 88 ? 5.930 8.999 -10.152 1.00 89.06 88 TYR A C 1
ATOM 667 O O . TYR A 1 88 ? 4.814 9.085 -9.640 1.00 89.06 88 TYR A O 1
ATOM 675 N N . LEU A 1 89 ? 6.241 9.566 -11.322 1.00 91.62 89 LEU A N 1
ATOM 676 C CA . LEU A 1 89 ? 5.284 10.288 -12.170 1.00 91.62 89 LEU A CA 1
ATOM 677 C C . LEU A 1 89 ? 4.422 9.352 -13.027 1.00 91.62 89 LEU A C 1
ATOM 679 O O . LEU A 1 89 ? 3.541 9.808 -13.748 1.00 91.62 89 LEU A O 1
ATOM 683 N N . ASN A 1 90 ? 4.692 8.051 -12.991 1.00 91.44 90 ASN A N 1
ATOM 684 C CA . ASN A 1 90 ? 3.865 7.051 -13.645 1.00 91.44 90 ASN A CA 1
ATOM 685 C C . ASN A 1 90 ? 2.504 6.966 -12.936 1.00 91.44 90 ASN A C 1
ATOM 687 O O . ASN A 1 90 ? 2.434 7.053 -11.710 1.00 91.44 90 ASN A O 1
ATOM 691 N N . ILE A 1 91 ? 1.427 6.794 -13.706 1.00 90.06 91 ILE A N 1
ATOM 692 C CA . ILE A 1 91 ? 0.066 6.626 -13.164 1.00 90.06 91 ILE A CA 1
ATOM 693 C C . ILE A 1 91 ? -0.064 5.278 -12.438 1.00 90.06 91 ILE A C 1
ATOM 695 O O . ILE A 1 91 ? -0.778 5.167 -11.446 1.00 90.06 91 ILE A O 1
ATOM 699 N N . ASP A 1 92 ? 0.656 4.268 -12.907 1.00 89.88 92 ASP A N 1
ATOM 700 C CA . ASP A 1 92 ? 0.701 2.911 -12.373 1.00 89.88 92 ASP A CA 1
ATOM 701 C C . ASP A 1 92 ? 2.136 2.369 -12.431 1.00 89.88 92 ASP A C 1
ATOM 703 O O . ASP A 1 92 ? 3.038 2.992 -13.005 1.00 89.88 92 ASP A O 1
ATOM 707 N N . SER A 1 93 ? 2.359 1.198 -11.837 1.00 90.75 93 SER A N 1
ATOM 708 C CA . SER A 1 93 ? 3.652 0.512 -11.944 1.00 90.75 93 SER A CA 1
ATOM 709 C C . SER A 1 93 ? 3.815 -0.261 -13.259 1.00 90.75 93 SER A C 1
ATOM 711 O O . SER A 1 93 ? 4.933 -0.647 -13.595 1.00 90.75 93 SER A O 1
ATOM 713 N N . GLY A 1 94 ? 2.742 -0.454 -14.029 1.00 90.56 94 GLY A N 1
ATOM 714 C CA . GLY A 1 94 ? 2.711 -1.238 -15.269 1.00 90.56 94 GLY A CA 1
ATOM 715 C C . GLY A 1 94 ? 3.653 -0.764 -16.359 1.00 90.56 94 GLY A C 1
ATOM 716 O O . GLY A 1 94 ? 4.258 -1.543 -17.096 1.00 90.56 94 GLY A O 1
ATOM 717 N N . THR A 1 95 ? 3.809 0.551 -16.445 1.00 89.62 95 THR A N 1
ATOM 718 C CA . THR A 1 95 ? 4.687 1.197 -17.426 1.00 89.62 95 THR A CA 1
ATOM 719 C C . THR A 1 95 ? 6.178 1.128 -17.066 1.00 89.62 95 THR A C 1
ATOM 721 O O . THR A 1 95 ? 7.024 1.536 -17.869 1.00 89.62 95 THR A O 1
ATOM 724 N N . LEU A 1 96 ? 6.534 0.620 -15.880 1.00 90.38 96 LEU A N 1
ATOM 725 C CA . LEU A 1 96 ? 7.920 0.487 -15.437 1.00 90.38 96 LEU A CA 1
ATOM 726 C C . LEU A 1 96 ? 8.567 -0.791 -15.985 1.00 90.38 96 LEU A C 1
ATOM 728 O O . LEU A 1 96 ? 7.941 -1.833 -16.143 1.00 90.38 96 LEU A O 1
ATOM 732 N N . ASN A 1 97 ? 9.875 -0.730 -16.249 1.00 90.88 97 ASN A N 1
ATOM 733 C CA . ASN A 1 97 ? 10.628 -1.918 -16.650 1.00 90.88 97 ASN A CA 1
ATOM 734 C C . ASN A 1 97 ? 10.863 -2.838 -15.431 1.00 90.88 97 ASN A C 1
ATOM 736 O O . ASN A 1 97 ? 11.624 -2.442 -14.535 1.00 90.88 97 ASN A O 1
ATOM 740 N N . PRO A 1 98 ? 10.331 -4.077 -15.421 1.00 89.38 98 PRO A N 1
ATOM 741 C CA . PRO A 1 98 ? 10.364 -4.937 -14.240 1.00 89.38 98 PRO A CA 1
ATOM 742 C C . PRO A 1 98 ? 11.779 -5.380 -13.852 1.00 89.38 98 PRO A C 1
ATOM 744 O O . PRO A 1 98 ? 12.092 -5.559 -12.678 1.00 89.38 98 PRO A O 1
ATOM 747 N N . PHE A 1 99 ? 12.690 -5.479 -14.823 1.00 88.12 99 PHE A N 1
ATOM 748 C CA . PHE A 1 99 ? 14.079 -5.863 -14.561 1.00 88.12 99 PHE A CA 1
ATOM 749 C C . PHE A 1 99 ? 14.881 -4.777 -13.838 1.00 88.12 99 PHE A C 1
ATOM 751 O O . PHE A 1 99 ? 15.945 -5.068 -13.295 1.00 88.12 99 PHE A O 1
ATOM 758 N N . ARG A 1 100 ? 14.417 -3.520 -13.862 1.00 84.38 100 ARG A N 1
ATOM 759 C CA . ARG A 1 100 ? 15.111 -2.389 -13.225 1.00 84.38 100 ARG A CA 1
ATOM 760 C C . ARG A 1 100 ? 14.398 -1.849 -11.995 1.00 84.38 100 ARG A C 1
ATOM 762 O O . ARG A 1 100 ? 15.073 -1.363 -11.094 1.00 84.38 100 ARG A O 1
ATOM 769 N N . HIS A 1 101 ? 13.069 -1.887 -11.992 1.00 86.94 101 HIS A N 1
ATOM 770 C CA . HIS A 1 101 ? 12.247 -1.248 -10.964 1.00 86.94 101 HIS A CA 1
ATOM 771 C C . HIS A 1 101 ? 11.599 -2.241 -9.996 1.00 86.94 101 HIS A C 1
ATOM 773 O O . HIS A 1 101 ? 11.041 -1.807 -8.997 1.00 86.94 101 HIS A O 1
ATOM 779 N N . GLY A 1 102 ? 11.747 -3.546 -10.237 1.00 86.62 102 GLY A N 1
ATOM 780 C CA . GLY A 1 102 ? 11.086 -4.587 -9.458 1.00 86.62 102 GLY A CA 1
ATOM 781 C C . GLY A 1 102 ? 9.826 -5.095 -10.149 1.00 86.62 102 GLY A C 1
ATOM 782 O O . GLY A 1 102 ? 9.402 -4.565 -11.174 1.00 86.62 102 GLY A O 1
ATOM 783 N N . GLU A 1 103 ? 9.260 -6.172 -9.613 1.00 90.56 103 GLU A N 1
ATOM 784 C CA . GLU A 1 103 ? 8.024 -6.734 -10.151 1.00 90.56 103 GLU A CA 1
ATOM 785 C C . GLU A 1 103 ? 6.836 -5.785 -9.958 1.00 90.56 103 GLU A C 1
ATOM 787 O O . GLU A 1 103 ? 6.770 -5.022 -8.994 1.00 90.56 103 GLU A O 1
ATOM 792 N N . VAL A 1 104 ? 5.885 -5.872 -10.885 1.00 93.75 104 VAL A N 1
ATOM 793 C CA . VAL A 1 104 ? 4.578 -5.231 -10.757 1.00 93.75 104 VAL A CA 1
ATOM 794 C C . VAL A 1 104 ? 3.656 -6.212 -10.050 1.00 93.75 104 VAL A C 1
ATOM 796 O O . VAL A 1 104 ? 3.534 -7.365 -10.468 1.00 93.75 104 VAL A O 1
ATOM 799 N N . PHE A 1 105 ? 3.014 -5.758 -8.981 1.00 95.00 105 PHE A N 1
ATOM 800 C CA . PHE A 1 105 ? 1.978 -6.515 -8.293 1.00 95.00 105 PHE A CA 1
ATOM 801 C C . PHE A 1 105 ? 0.605 -6.077 -8.806 1.00 95.00 105 PHE A C 1
ATOM 803 O O . PHE A 1 105 ? 0.404 -4.900 -9.093 1.00 95.00 105 PHE A O 1
ATOM 810 N N . VAL A 1 106 ? -0.330 -7.015 -8.943 1.00 95.88 106 VAL A N 1
ATOM 811 C CA . VAL A 1 106 ? -1.689 -6.729 -9.420 1.00 95.88 106 VAL A CA 1
ATOM 812 C C . VAL A 1 106 ? -2.666 -7.064 -8.307 1.00 95.88 106 VAL A C 1
ATOM 814 O O . VAL A 1 106 ? -2.695 -8.204 -7.848 1.00 95.88 106 VAL A O 1
ATOM 817 N N . LEU A 1 107 ? -3.437 -6.068 -7.875 1.00 94.56 107 LEU A N 1
ATOM 818 C CA . LEU A 1 107 ? -4.488 -6.231 -6.871 1.00 94.56 107 LEU A CA 1
ATOM 819 C C . LEU A 1 107 ? -5.742 -6.885 -7.464 1.00 94.56 107 LEU A C 1
ATOM 821 O O . LEU A 1 107 ? -5.958 -6.870 -8.677 1.00 94.56 107 LEU A O 1
ATOM 825 N N . ASP A 1 108 ? -6.626 -7.374 -6.594 1.00 93.50 108 ASP A N 1
ATOM 826 C CA . ASP A 1 108 ? -7.916 -7.966 -6.983 1.00 93.50 108 ASP A CA 1
ATOM 827 C C . ASP A 1 108 ? -8.800 -7.023 -7.817 1.00 93.50 108 ASP A C 1
ATOM 829 O O . ASP A 1 108 ? -9.597 -7.473 -8.641 1.00 93.50 108 ASP A O 1
ATOM 833 N N . ASP A 1 109 ? -8.676 -5.708 -7.614 1.00 92.81 109 ASP A N 1
ATOM 834 C CA . ASP A 1 109 ? -9.420 -4.695 -8.367 1.00 92.81 109 ASP A CA 1
ATOM 835 C C . ASP A 1 109 ? -8.770 -4.315 -9.712 1.00 92.81 109 ASP A C 1
ATOM 837 O O . ASP A 1 109 ? -9.255 -3.414 -10.401 1.00 92.81 109 ASP A O 1
ATOM 841 N N . GLY A 1 110 ? -7.708 -5.025 -10.103 1.00 93.12 110 GLY A N 1
ATOM 842 C CA . GLY A 1 110 ? -6.985 -4.853 -11.361 1.00 93.12 110 GLY A CA 1
ATOM 843 C C . GLY A 1 110 ? -5.952 -3.729 -11.344 1.00 93.12 110 GLY A C 1
ATOM 844 O O . GLY A 1 110 ? -5.389 -3.420 -12.391 1.00 93.12 110 GLY A O 1
ATOM 845 N N . MET A 1 111 ? -5.700 -3.102 -10.192 1.00 92.19 111 MET A N 1
ATOM 846 C CA . MET A 1 111 ? -4.686 -2.059 -10.084 1.00 92.19 111 MET A CA 1
ATOM 847 C C . MET A 1 111 ? -3.271 -2.641 -10.174 1.00 92.19 111 MET A C 1
ATOM 849 O O . MET A 1 111 ? -2.907 -3.524 -9.397 1.00 92.19 111 MET A O 1
ATOM 853 N N . GLU A 1 112 ? -2.459 -2.092 -11.079 1.00 94.81 112 GLU A N 1
ATOM 854 C CA . GLU A 1 112 ? -1.038 -2.416 -11.227 1.00 94.81 112 GLU A CA 1
ATOM 855 C C . GLU A 1 112 ? -0.189 -1.512 -10.319 1.00 94.81 112 GLU A C 1
ATOM 857 O O . GLU A 1 112 ? -0.099 -0.294 -10.509 1.00 94.81 112 GLU A O 1
ATOM 862 N N . CYS A 1 113 ? 0.439 -2.101 -9.306 1.00 92.94 113 CYS A N 1
ATOM 863 C CA . CYS A 1 113 ? 1.104 -1.388 -8.223 1.00 92.94 113 CYS A CA 1
ATOM 864 C C . CYS A 1 113 ? 2.510 -1.923 -7.911 1.00 92.94 113 CYS A C 1
ATOM 866 O O . CYS A 1 113 ? 2.992 -2.893 -8.496 1.00 92.94 113 CYS A O 1
ATOM 868 N N . ASP A 1 114 ? 3.198 -1.247 -6.987 1.00 91.94 114 ASP A N 1
ATOM 869 C CA . ASP A 1 114 ? 4.511 -1.657 -6.473 1.00 91.94 114 ASP A CA 1
ATOM 870 C C . ASP A 1 114 ? 4.452 -2.992 -5.701 1.00 91.94 114 ASP A C 1
ATOM 872 O O . ASP A 1 114 ? 3.443 -3.322 -5.070 1.00 91.94 114 ASP A O 1
ATOM 876 N N . MET A 1 115 ? 5.561 -3.737 -5.696 1.00 91.62 115 MET A N 1
ATOM 877 C CA . MET A 1 115 ? 5.699 -5.034 -5.018 1.00 91.62 115 MET A CA 1
ATOM 878 C C . MET A 1 115 ? 5.457 -4.951 -3.501 1.00 91.62 115 MET A C 1
ATOM 880 O O . MET A 1 115 ? 5.036 -5.935 -2.880 1.00 91.62 115 MET A O 1
ATOM 884 N N . ASP A 1 116 ? 5.682 -3.786 -2.881 1.00 91.25 116 ASP A N 1
ATOM 885 C CA . ASP A 1 116 ? 5.414 -3.589 -1.453 1.00 91.25 116 ASP A CA 1
ATOM 886 C C . ASP A 1 116 ? 3.945 -3.883 -1.096 1.00 91.25 116 ASP A C 1
ATOM 888 O O . ASP A 1 116 ? 3.679 -4.381 -0.001 1.00 91.25 116 ASP A O 1
ATOM 892 N N . LEU A 1 117 ? 2.992 -3.668 -2.014 1.00 93.50 117 LEU A N 1
ATOM 893 C CA . LEU A 1 117 ? 1.582 -3.998 -1.778 1.00 93.50 117 LEU A CA 1
ATOM 894 C C . LEU A 1 117 ? 1.337 -5.495 -1.639 1.00 93.50 117 LEU A C 1
ATOM 896 O O . LEU A 1 117 ? 0.639 -5.910 -0.717 1.00 93.50 117 LEU A O 1
ATOM 900 N N . GLY A 1 118 ? 1.991 -6.309 -2.465 1.00 94.12 118 GLY A N 1
ATOM 901 C CA . GLY A 1 118 ? 1.939 -7.760 -2.309 1.00 94.12 118 GLY A CA 1
ATOM 902 C C . GLY A 1 118 ? 2.575 -8.230 -0.999 1.00 94.12 118 GLY A C 1
ATOM 903 O O . GLY A 1 118 ? 2.225 -9.282 -0.471 1.00 94.12 118 GLY A O 1
ATOM 904 N N . THR A 1 119 ? 3.512 -7.465 -0.433 1.00 94.38 119 THR A N 1
ATOM 905 C CA . THR A 1 119 ? 4.058 -7.755 0.903 1.00 94.38 119 THR A CA 1
ATOM 906 C C . 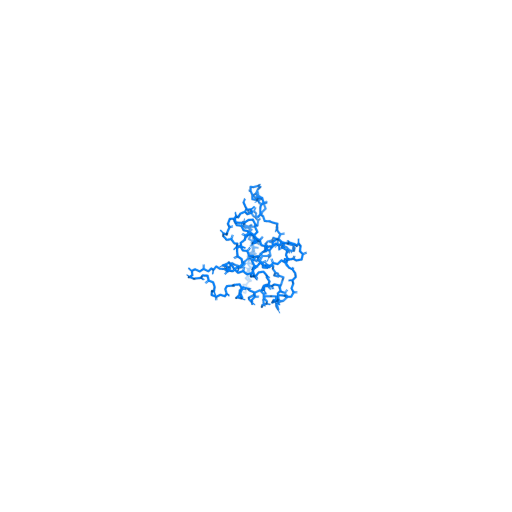THR A 1 119 ? 3.037 -7.447 1.997 1.00 94.38 119 THR A C 1
ATOM 908 O O . THR A 1 119 ? 2.874 -8.256 2.913 1.00 94.38 119 THR A O 1
ATOM 911 N N . TYR A 1 120 ? 2.304 -6.335 1.875 1.00 95.44 120 TYR A N 1
ATOM 912 C CA . TYR A 1 120 ? 1.217 -6.003 2.795 1.00 95.44 120 TYR A CA 1
ATOM 913 C C . TYR A 1 120 ? 0.123 -7.069 2.795 1.00 95.44 120 TYR A C 1
ATOM 915 O O . TYR A 1 120 ? -0.213 -7.557 3.871 1.00 95.44 120 TYR A O 1
ATOM 923 N N . GLU A 1 121 ? -0.384 -7.474 1.626 1.00 95.44 121 GLU A N 1
ATOM 924 C CA . GLU A 1 121 ? -1.452 -8.482 1.541 1.00 95.44 121 GLU A CA 1
ATOM 925 C C . GLU A 1 121 ? -1.045 -9.805 2.193 1.00 95.44 121 GLU A C 1
ATOM 927 O O . GLU A 1 121 ? -1.775 -10.341 3.024 1.00 95.44 121 GLU A O 1
ATOM 932 N N . ARG A 1 122 ? 0.165 -10.297 1.894 1.00 95.69 122 ARG A N 1
ATOM 933 C CA . ARG A 1 122 ? 0.666 -11.574 2.428 1.00 95.69 122 ARG A CA 1
ATOM 934 C C . ARG A 1 122 ? 0.848 -11.564 3.946 1.00 95.69 122 ARG A C 1
ATOM 936 O O . ARG A 1 122 ? 0.634 -12.587 4.586 1.00 95.69 122 ARG A O 1
ATOM 943 N N . ILE A 1 123 ? 1.299 -10.450 4.523 1.00 96.31 123 ILE A N 1
ATOM 944 C CA . ILE A 1 123 ? 1.558 -10.358 5.969 1.00 96.31 123 ILE A CA 1
ATOM 945 C C . ILE A 1 123 ? 0.269 -10.078 6.749 1.00 96.31 123 ILE A C 1
ATOM 947 O O . ILE A 1 123 ? 0.082 -10.609 7.847 1.00 96.31 123 ILE A O 1
ATOM 951 N N . LEU A 1 124 ? -0.607 -9.236 6.203 1.00 94.88 124 LEU A N 1
ATOM 952 C CA . LEU A 1 124 ? -1.844 -8.819 6.861 1.00 94.88 124 LEU A CA 1
ATOM 953 C C . LEU A 1 124 ? -3.016 -9.766 6.607 1.00 94.88 124 LEU A C 1
ATOM 955 O O . LEU A 1 124 ? -4.016 -9.643 7.310 1.00 94.88 124 LEU A O 1
ATOM 959 N N . ASP A 1 125 ? -2.882 -10.698 5.659 1.00 95.06 125 ASP A N 1
ATOM 960 C CA . ASP A 1 125 ? -3.952 -11.608 5.235 1.00 95.06 125 ASP A CA 1
ATOM 961 C C . ASP A 1 125 ? -5.231 -10.827 4.884 1.00 95.06 125 ASP A C 1
ATOM 963 O O . ASP A 1 125 ? -6.323 -11.078 5.393 1.00 95.06 125 ASP A O 1
ATOM 967 N N . MET A 1 126 ? -5.061 -9.773 4.081 1.00 92.81 126 MET A N 1
ATOM 968 C CA . MET A 1 126 ? -6.138 -8.879 3.663 1.00 92.81 126 MET A CA 1
ATOM 969 C C . MET A 1 126 ? -5.930 -8.435 2.221 1.00 92.81 126 MET A C 1
ATOM 971 O O . MET A 1 126 ? -4.801 -8.151 1.827 1.00 92.81 126 MET A O 1
ATOM 975 N N . ASN A 1 127 ? -7.027 -8.290 1.481 1.00 93.31 127 ASN A N 1
ATOM 976 C CA . ASN A 1 127 ? -6.978 -7.773 0.118 1.00 93.31 127 ASN A CA 1
ATOM 977 C C . ASN A 1 127 ? -6.971 -6.244 0.162 1.00 93.31 127 ASN A C 1
ATOM 979 O O . ASN A 1 127 ? -7.768 -5.617 0.874 1.00 93.31 127 ASN A O 1
ATOM 983 N N . LEU A 1 128 ? -6.054 -5.644 -0.585 1.00 93.75 128 LEU A N 1
ATOM 984 C CA . LEU A 1 128 ? -5.951 -4.206 -0.763 1.00 93.75 128 LEU A CA 1
ATOM 985 C C . LEU A 1 128 ? -6.651 -3.784 -2.056 1.00 93.75 128 LEU A C 1
ATOM 987 O O . LEU A 1 128 ? -7.060 -4.593 -2.884 1.00 93.75 128 LEU A O 1
ATOM 991 N N . SER A 1 129 ? -6.822 -2.477 -2.210 1.00 92.25 129 SER A N 1
ATOM 992 C CA . SER A 1 129 ? -7.427 -1.876 -3.399 1.00 92.25 129 SER A CA 1
ATOM 993 C C . SER A 1 129 ? -6.563 -0.731 -3.910 1.00 92.25 129 SER A C 1
ATOM 995 O O . SER A 1 129 ? -5.637 -0.278 -3.232 1.00 92.25 129 SER A O 1
ATOM 997 N N . LYS A 1 130 ? -6.930 -0.164 -5.055 1.00 90.94 130 LYS A N 1
ATOM 998 C CA . LYS A 1 130 ? -6.362 1.073 -5.596 1.00 90.94 130 LYS A CA 1
ATOM 999 C C . LYS A 1 130 ? -6.323 2.234 -4.598 1.00 90.94 130 LYS A C 1
ATOM 1001 O O . LYS A 1 130 ? -5.501 3.122 -4.746 1.00 90.94 130 LYS A O 1
ATOM 1006 N N . ALA A 1 131 ? -7.172 2.244 -3.563 1.00 90.00 131 ALA A N 1
ATOM 1007 C CA . ALA A 1 131 ? -7.136 3.274 -2.520 1.00 90.00 131 ALA A CA 1
ATOM 1008 C C . ALA A 1 131 ? -5.892 3.180 -1.612 1.00 90.00 131 ALA A C 1
ATOM 1010 O O . ALA A 1 131 ? -5.561 4.131 -0.907 1.00 90.00 131 ALA A O 1
ATOM 1011 N N . ASN A 1 132 ? -5.209 2.035 -1.610 1.00 92.50 132 ASN A N 1
ATOM 1012 C CA . ASN A 1 132 ? -4.016 1.767 -0.812 1.00 92.50 132 ASN A CA 1
ATOM 1013 C C . ASN A 1 132 ? -2.717 2.115 -1.553 1.00 92.50 132 ASN A C 1
ATOM 1015 O O . ASN A 1 132 ? -1.635 1.988 -0.977 1.00 92.50 132 ASN A O 1
ATOM 1019 N N . PHE A 1 133 ? -2.809 2.560 -2.806 1.00 93.00 133 PHE A N 1
ATOM 1020 C CA . PHE A 1 133 ? -1.673 2.912 -3.643 1.00 93.00 133 PHE A CA 1
ATOM 1021 C C . PHE A 1 133 ? -1.882 4.295 -4.243 1.00 93.00 133 PHE A C 1
ATOM 1023 O O . PHE A 1 133 ? -2.893 4.539 -4.894 1.00 93.00 133 PHE A O 1
ATOM 1030 N N . ALA A 1 134 ? -0.926 5.193 -4.031 1.00 92.25 134 ALA A N 1
ATOM 1031 C CA . ALA A 1 134 ? -0.933 6.499 -4.671 1.00 92.25 134 ALA A CA 1
ATOM 1032 C C . ALA A 1 134 ? 0.444 6.810 -5.250 1.00 92.25 134 ALA A C 1
ATOM 1034 O O . ALA A 1 134 ? 1.463 6.630 -4.576 1.00 92.25 134 ALA A O 1
ATOM 1035 N N . THR A 1 135 ? 0.471 7.313 -6.478 1.00 91.62 135 THR A N 1
ATOM 1036 C CA . THR A 1 135 ? 1.686 7.809 -7.132 1.00 91.62 135 THR A CA 1
ATOM 1037 C C . THR A 1 135 ? 1.587 9.313 -7.365 1.00 91.62 135 THR A C 1
ATOM 1039 O O . THR A 1 135 ? 0.497 9.883 -7.407 1.00 91.62 135 THR A O 1
ATOM 1042 N N . SER A 1 136 ? 2.728 9.974 -7.563 1.00 89.75 136 SER A N 1
ATOM 1043 C CA . SER A 1 136 ? 2.741 11.401 -7.917 1.00 89.75 136 SER A CA 1
ATOM 1044 C C . SER A 1 136 ? 2.143 11.671 -9.301 1.00 89.75 136 SER A C 1
ATOM 1046 O O . SER A 1 136 ? 1.720 12.786 -9.557 1.00 89.75 136 SER A O 1
ATOM 1048 N N . GLY A 1 137 ? 2.102 10.672 -10.190 1.00 87.88 137 GLY A N 1
ATOM 1049 C CA . GLY A 1 137 ? 1.482 10.787 -11.514 1.00 87.88 137 GLY A CA 1
ATOM 1050 C C . GLY A 1 137 ? -0.046 10.750 -11.521 1.00 87.88 137 GLY A C 1
ATOM 1051 O O . GLY A 1 137 ? -0.655 11.108 -12.525 1.00 87.88 137 GLY A O 1
ATOM 1052 N N . GLN A 1 138 ? -0.666 10.281 -10.437 1.00 82.94 138 GLN A N 1
ATOM 1053 C CA . GLN A 1 138 ? -2.124 10.228 -10.300 1.00 82.94 138 GLN A CA 1
ATOM 1054 C C . GLN A 1 138 ? -2.723 11.536 -9.771 1.00 82.94 138 GLN A C 1
ATOM 1056 O O . GLN A 1 138 ? -3.910 11.770 -9.990 1.00 82.94 138 GLN A O 1
ATOM 1061 N N . ILE A 1 139 ? -1.918 12.331 -9.058 1.00 80.12 139 ILE A N 1
ATOM 1062 C CA . ILE A 1 139 ? -2.297 13.587 -8.392 1.00 80.12 139 ILE A CA 1
ATOM 1063 C C . ILE A 1 139 ? -2.168 14.749 -9.378 1.00 80.12 139 ILE A C 1
ATOM 1065 O O . ILE A 1 139 ? -3.104 15.577 -9.422 1.00 80.12 139 ILE A O 1
#

Nearest PDB structures (foldseek):
  4zdi-assembly3_C  TM=9.683E-01  e=2.012E-08  Mycobacterium tuberculosis H37Rv
  7mih-assembly1_A  TM=9.676E-01  e=1.881E-08  Homo sapiens
  4zdi-assembly3_D  TM=9.654E-01  e=2.012E-08  Mycobacterium tuberculosis H37Rv
  2ad5-assembly3_B  TM=9.633E-01  e=5.910E-08  Escherichia coli K-12
  8i9o-assembly1_B  TM=9.575E-01  e=8.276E-08  Escherichia coli 'BL21-Gold(DE3)pLysS AG'

Foldseek 3Di:
DDDDDDDDDPPPPPPPPPPPPVQVVVVPDPPVCPDADDDPPDDPPPDDDDDQDDDDDPPPCSLVVVLVVQLVCVVVVDDDQAADEAADLDQACVPPDCVPQNDWDAFPQGGTHDCSQVSNCVSNVDGHDPSRYYYPNND